Protein AF-A0A958FG73-F1 (afdb_monomer)

Sequence (106 aa):
MKIAKAIPLFGVVLVGYMVLMSFFFYSDPNVDPMKHILFTVILPSRRTWSPDLGDAVIVAGLLILFIELIKSTSSSSSAIAEHILSTFVFIFYIIAFLLAPMVANS

Structure (mmCIF, N/CA/C/O backbone):
data_AF-A0A958FG73-F1
#
_entry.id   AF-A0A958FG73-F1
#
loop_
_atom_site.group_PDB
_atom_site.id
_atom_site.type_symbol
_atom_site.label_atom_id
_atom_site.label_alt_id
_atom_site.label_comp_id
_atom_site.label_asym_id
_atom_site.label_entity_id
_atom_site.label_seq_id
_atom_site.pdbx_PDB_ins_code
_atom_site.Cartn_x
_atom_site.Cartn_y
_atom_site.Cartn_z
_atom_site.occupancy
_atom_site.B_iso_or_equiv
_atom_site.auth_seq_id
_atom_site.auth_comp_id
_atom_site.auth_asym_id
_atom_site.auth_atom_id
_atom_site.pdbx_PDB_model_num
ATOM 1 N N . MET A 1 1 ? 2.962 11.187 28.381 1.00 49.62 1 MET A N 1
ATOM 2 C CA . MET A 1 1 ? 3.437 10.991 26.991 1.00 49.62 1 MET A CA 1
ATOM 3 C C . MET A 1 1 ? 2.248 11.021 26.020 1.00 49.62 1 MET A C 1
ATOM 5 O O . MET A 1 1 ? 1.741 9.974 25.649 1.00 49.62 1 MET A O 1
ATOM 9 N N . LYS A 1 2 ? 1.727 12.208 25.667 1.00 58.34 2 LYS A N 1
ATOM 10 C CA . LYS A 1 2 ? 0.580 12.363 24.735 1.00 58.34 2 LYS A CA 1
ATOM 11 C C . LYS A 1 2 ? 0.983 12.913 23.355 1.00 58.34 2 LYS A C 1
ATOM 13 O O . LYS A 1 2 ? 0.220 12.798 22.408 1.00 58.34 2 LYS A O 1
ATOM 18 N N . ILE A 1 3 ? 2.204 13.437 23.234 1.00 59.97 3 ILE A N 1
ATOM 19 C CA . ILE A 1 3 ? 2.680 14.193 22.065 1.00 59.97 3 ILE A CA 1
ATOM 20 C C . ILE A 1 3 ? 3.098 13.258 20.912 1.00 59.97 3 ILE A C 1
ATOM 22 O O . ILE A 1 3 ? 2.814 13.547 19.759 1.00 59.97 3 ILE A O 1
ATOM 26 N N . ALA A 1 4 ? 3.650 12.074 21.209 1.00 57.91 4 ALA A N 1
ATOM 27 C CA . ALA A 1 4 ? 4.022 11.086 20.186 1.00 57.91 4 ALA A CA 1
ATOM 28 C C . ALA A 1 4 ? 2.820 10.497 19.414 1.00 57.91 4 ALA A C 1
ATOM 30 O O . ALA A 1 4 ? 2.985 10.019 18.299 1.00 57.91 4 ALA A O 1
ATOM 31 N N . LYS A 1 5 ? 1.598 10.551 19.973 1.00 60.88 5 LYS A N 1
ATOM 32 C CA . LYS A 1 5 ? 0.368 10.122 19.277 1.00 60.88 5 LYS A CA 1
ATOM 33 C C . LYS A 1 5 ? -0.189 11.180 18.315 1.00 60.88 5 LYS A C 1
ATOM 35 O O . LYS A 1 5 ? -1.018 10.824 17.480 1.00 60.88 5 LYS A O 1
ATOM 40 N N . ALA A 1 6 ? 0.251 12.436 18.441 1.00 66.00 6 ALA A N 1
ATOM 41 C CA . ALA A 1 6 ? -0.190 13.560 17.612 1.00 66.00 6 ALA A CA 1
ATOM 42 C C . ALA A 1 6 ? 0.632 13.719 16.323 1.00 66.00 6 ALA A C 1
ATOM 44 O O . ALA A 1 6 ? 0.247 14.491 15.451 1.00 66.00 6 ALA A O 1
ATOM 45 N N . ILE A 1 7 ? 1.751 12.998 16.197 1.00 75.38 7 ILE A N 1
ATOM 46 C CA . ILE A 1 7 ? 2.524 12.967 14.957 1.00 75.38 7 ILE A CA 1
ATOM 47 C C . ILE A 1 7 ? 1.727 12.136 13.938 1.00 75.38 7 ILE A C 1
ATOM 49 O O . ILE A 1 7 ? 1.411 10.980 14.250 1.00 75.38 7 ILE A O 1
ATOM 53 N N . PRO A 1 8 ? 1.382 12.699 12.763 1.00 82.56 8 PRO A N 1
ATOM 54 C CA . PRO A 1 8 ? 0.714 11.950 11.709 1.00 82.56 8 PRO A CA 1
ATOM 55 C C . PRO A 1 8 ? 1.668 10.871 11.201 1.00 82.56 8 PRO A C 1
ATOM 57 O O . PRO A 1 8 ? 2.732 11.177 10.655 1.00 82.56 8 PRO A O 1
ATOM 60 N N . LEU A 1 9 ? 1.303 9.605 11.397 1.00 85.12 9 LEU A N 1
ATOM 61 C CA . LEU A 1 9 ? 2.097 8.464 10.945 1.00 85.12 9 LEU A CA 1
ATOM 62 C C . LEU A 1 9 ? 2.218 8.458 9.418 1.00 85.12 9 LEU A C 1
ATOM 64 O O . LEU A 1 9 ? 3.257 8.073 8.886 1.00 85.12 9 LEU A O 1
ATOM 68 N N . PHE A 1 10 ? 1.212 8.984 8.717 1.00 87.12 10 PHE A N 1
ATOM 69 C CA . PHE A 1 10 ? 1.275 9.216 7.276 1.00 87.12 10 PHE A CA 1
ATOM 70 C C . PHE A 1 10 ? 2.469 10.092 6.847 1.00 87.12 10 PHE A C 1
ATOM 72 O O . PHE A 1 10 ? 3.018 9.906 5.762 1.00 87.12 10 PHE A O 1
ATOM 79 N N . GLY A 1 11 ? 2.954 10.984 7.721 1.00 87.00 11 GLY A N 1
ATOM 80 C CA . GLY A 1 11 ? 4.163 11.773 7.469 1.00 87.00 11 GLY A CA 1
ATOM 81 C C . GLY A 1 11 ? 5.413 10.917 7.235 1.00 87.00 11 GLY A C 1
ATOM 82 O O . GLY A 1 11 ? 6.305 11.329 6.499 1.00 87.00 11 GLY A O 1
ATOM 83 N N . VAL A 1 12 ? 5.462 9.696 7.781 1.00 88.94 12 VAL A N 1
ATOM 84 C CA . VAL A 1 12 ? 6.556 8.744 7.536 1.00 88.94 12 VAL A CA 1
ATOM 85 C C . VAL A 1 12 ? 6.576 8.287 6.077 1.00 88.94 12 VAL A C 1
ATOM 87 O O . VAL A 1 12 ? 7.652 8.163 5.500 1.00 88.94 12 VAL A O 1
ATOM 90 N N . VAL A 1 13 ? 5.409 8.092 5.459 1.00 89.50 13 VAL A N 1
ATOM 91 C CA . VAL A 1 13 ? 5.298 7.689 4.046 1.00 89.50 13 VAL A CA 1
ATOM 92 C C . VAL A 1 13 ? 5.779 8.808 3.134 1.00 89.50 13 VAL A C 1
ATOM 94 O O . VAL A 1 13 ? 6.540 8.549 2.206 1.00 89.50 13 VAL A O 1
ATOM 97 N N . LEU A 1 14 ? 5.410 10.055 3.440 1.00 90.62 14 LEU A N 1
ATOM 98 C CA . LEU A 1 14 ? 5.884 11.230 2.709 1.00 90.62 14 LEU A CA 1
ATOM 99 C C . LEU A 1 14 ? 7.412 11.344 2.770 1.00 90.62 14 LEU A C 1
ATOM 101 O O . LEU A 1 14 ? 8.065 11.466 1.737 1.00 90.62 14 LEU A O 1
ATOM 105 N N . VAL A 1 15 ? 7.988 11.274 3.974 1.00 93.12 15 VAL A N 1
ATOM 106 C CA . VAL A 1 15 ? 9.446 11.345 4.153 1.00 93.12 15 VAL A CA 1
ATOM 107 C C . VAL A 1 15 ? 10.133 10.168 3.460 1.00 93.12 15 VAL A C 1
ATOM 109 O O . VAL A 1 15 ? 11.119 10.372 2.759 1.00 93.12 15 VAL A O 1
ATOM 112 N N . GLY A 1 16 ? 9.592 8.954 3.593 1.00 91.31 16 GLY A N 1
ATOM 113 C CA . GLY A 1 16 ? 10.104 7.761 2.922 1.00 91.31 16 GLY A CA 1
ATOM 114 C C . GLY A 1 16 ? 10.119 7.908 1.401 1.00 91.31 16 GLY A C 1
ATOM 115 O O . GLY A 1 16 ? 11.148 7.652 0.779 1.00 91.31 16 GLY A O 1
ATOM 116 N N . TYR A 1 17 ? 9.026 8.399 0.811 1.00 90.75 17 TYR A N 1
ATOM 117 C CA . TYR A 1 17 ? 8.943 8.701 -0.619 1.00 90.75 17 TYR A CA 1
ATOM 118 C C . TYR A 1 17 ? 9.991 9.736 -1.046 1.00 90.75 17 TYR A C 1
ATOM 120 O O . TYR A 1 17 ? 10.708 9.518 -2.020 1.00 90.75 17 TYR A O 1
ATOM 128 N N . MET A 1 18 ? 10.136 10.835 -0.298 1.00 91.62 18 MET A N 1
ATOM 129 C CA . MET A 1 18 ? 11.118 11.877 -0.616 1.00 91.62 18 MET A CA 1
ATOM 130 C C . MET A 1 18 ? 12.560 11.364 -0.552 1.00 91.62 18 MET A C 1
ATOM 132 O O . MET A 1 18 ? 13.366 11.690 -1.425 1.00 91.62 18 MET A O 1
ATOM 136 N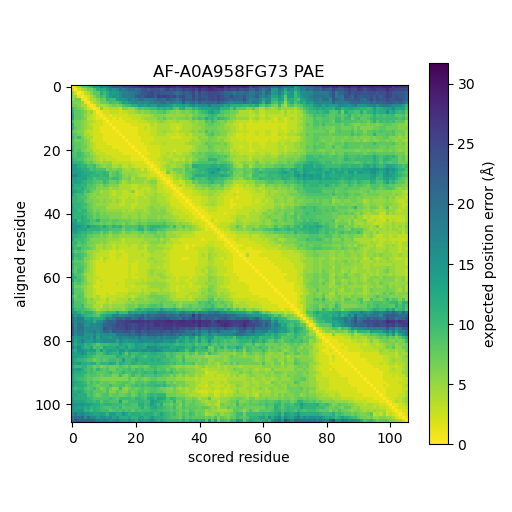 N . VAL A 1 19 ? 12.891 10.549 0.452 1.00 92.06 19 VAL A N 1
ATOM 137 C CA . VAL A 1 19 ? 14.223 9.942 0.597 1.00 92.06 19 VAL A CA 1
ATOM 138 C C . VAL A 1 19 ? 14.491 8.958 -0.536 1.00 92.06 19 VAL A C 1
ATOM 140 O O . VAL A 1 19 ? 15.564 9.003 -1.132 1.00 92.06 19 VAL A O 1
ATOM 143 N N . LEU A 1 20 ? 13.510 8.115 -0.867 1.00 89.06 20 LEU A N 1
ATOM 144 C CA . LEU A 1 20 ? 13.613 7.160 -1.964 1.00 89.06 20 LEU A CA 1
ATOM 145 C C . LEU A 1 20 ? 13.860 7.889 -3.291 1.00 89.06 20 LEU A C 1
ATOM 147 O O . LEU A 1 20 ? 14.835 7.590 -3.974 1.00 89.06 20 LEU A O 1
ATOM 151 N N . MET A 1 21 ? 13.066 8.916 -3.602 1.00 88.75 21 MET A N 1
ATOM 152 C CA . MET A 1 21 ? 13.276 9.750 -4.791 1.00 88.75 21 MET A CA 1
ATOM 153 C C . MET A 1 21 ? 14.650 10.413 -4.809 1.00 88.75 21 MET A C 1
ATOM 155 O O . MET A 1 21 ? 15.327 10.384 -5.830 1.00 88.75 21 MET A O 1
ATOM 159 N N . SER A 1 22 ? 15.092 10.970 -3.681 1.00 88.31 22 SER A N 1
ATOM 160 C CA . SER A 1 22 ? 16.403 11.622 -3.578 1.00 88.31 22 SER A CA 1
ATOM 161 C C . SER A 1 22 ? 17.555 10.642 -3.82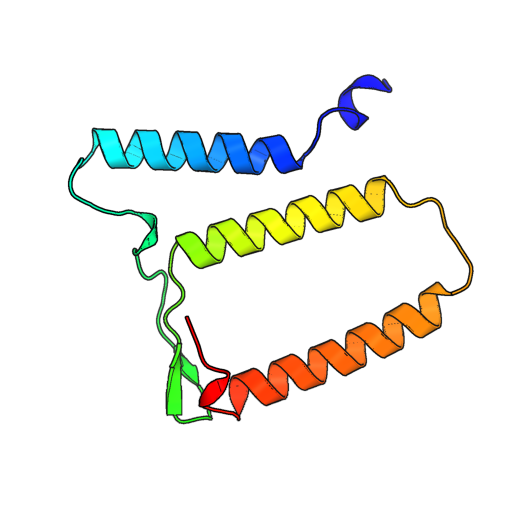6 1.00 88.31 22 SER A C 1
ATOM 163 O O . SER A 1 22 ? 18.523 10.985 -4.501 1.00 88.31 22 SER A O 1
ATOM 165 N N . PHE A 1 23 ? 17.444 9.413 -3.313 1.00 87.25 23 PHE A N 1
ATOM 166 C CA . PHE A 1 23 ? 18.441 8.359 -3.498 1.00 87.25 23 PHE A CA 1
ATOM 167 C C . PHE A 1 23 ? 18.562 7.923 -4.965 1.00 87.25 23 PHE A C 1
ATOM 169 O O . PHE A 1 23 ? 19.669 7.845 -5.504 1.00 87.25 23 PHE A O 1
ATOM 176 N N . PHE A 1 24 ? 17.428 7.674 -5.626 1.00 85.56 24 PHE A N 1
ATOM 177 C CA . PHE A 1 24 ? 17.413 7.281 -7.036 1.00 85.56 24 PHE A CA 1
ATOM 178 C C . PHE A 1 24 ? 17.824 8.430 -7.959 1.00 85.56 24 PHE A C 1
ATOM 180 O O . PHE A 1 24 ? 18.630 8.209 -8.854 1.00 85.56 24 PHE A O 1
ATOM 187 N N . PHE A 1 25 ? 17.377 9.659 -7.686 1.00 83.88 25 PHE A N 1
ATOM 188 C CA . PHE A 1 25 ? 17.767 10.847 -8.448 1.00 83.88 25 PHE A CA 1
ATOM 189 C C . PHE A 1 25 ? 19.278 11.113 -8.396 1.00 83.88 25 PHE A C 1
ATOM 191 O O . PHE A 1 25 ? 19.873 11.500 -9.398 1.00 83.88 25 PHE A O 1
ATOM 198 N N . TYR A 1 26 ? 19.916 10.887 -7.241 1.00 84.81 26 TYR A N 1
ATOM 199 C CA . TYR A 1 26 ? 21.373 10.991 -7.111 1.00 84.81 26 TYR A CA 1
ATOM 200 C C . TYR A 1 26 ? 22.116 9.880 -7.871 1.00 84.81 26 TYR A C 1
ATOM 202 O O . TYR A 1 26 ? 23.240 10.089 -8.321 1.00 84.81 26 TYR A O 1
ATOM 210 N N . SER A 1 27 ? 21.493 8.706 -8.009 1.00 83.75 27 SER A N 1
ATOM 211 C CA . SER A 1 27 ? 22.084 7.543 -8.677 1.00 83.75 27 SER A CA 1
ATOM 212 C C . SER A 1 27 ? 21.981 7.635 -10.205 1.00 83.75 27 SER A C 1
ATOM 214 O O . SER A 1 27 ? 22.981 7.446 -10.891 1.00 83.75 27 SER A O 1
ATOM 216 N N . ASP A 1 28 ? 20.795 7.945 -10.739 1.00 84.12 28 ASP A N 1
ATOM 217 C CA . ASP A 1 28 ? 20.568 8.244 -12.158 1.00 84.12 28 ASP A CA 1
ATOM 218 C C . ASP A 1 28 ? 19.354 9.184 -12.311 1.00 84.12 28 ASP A C 1
ATOM 220 O O . ASP A 1 28 ? 18.219 8.774 -12.049 1.00 84.12 28 ASP A O 1
ATOM 224 N N . PRO A 1 29 ? 19.548 10.438 -12.758 1.00 82.56 29 PRO A N 1
ATOM 225 C CA . PRO A 1 29 ? 18.467 11.414 -12.867 1.00 82.56 29 PRO A CA 1
ATOM 226 C C . PRO A 1 29 ? 17.478 11.135 -14.011 1.00 82.56 29 PRO A C 1
ATOM 228 O O . PRO A 1 29 ? 16.442 11.794 -14.074 1.00 82.56 29 PRO A O 1
ATOM 231 N N . ASN A 1 30 ? 17.772 10.200 -14.924 1.00 84.38 30 ASN A N 1
ATOM 232 C CA . ASN A 1 30 ? 16.890 9.875 -16.053 1.00 84.38 30 ASN A CA 1
ATOM 233 C C . ASN A 1 30 ? 16.011 8.645 -15.798 1.00 84.38 30 ASN A C 1
ATOM 235 O O . ASN A 1 30 ? 15.126 8.344 -16.603 1.00 84.38 30 ASN A O 1
ATOM 239 N N . VAL A 1 31 ? 16.250 7.920 -14.705 1.00 83.31 31 VAL A N 1
ATOM 240 C CA . VAL A 1 31 ? 15.469 6.739 -14.343 1.00 83.31 31 VAL A CA 1
ATOM 241 C C . VAL A 1 31 ? 14.291 7.172 -13.482 1.00 83.31 31 VAL A C 1
ATOM 243 O O . VAL A 1 31 ? 14.462 7.850 -12.475 1.00 83.31 31 VAL A O 1
ATOM 246 N N . ASP A 1 32 ? 13.089 6.752 -13.871 1.00 87.00 32 ASP A N 1
ATOM 247 C CA . ASP A 1 32 ? 11.892 6.875 -13.041 1.00 87.00 32 ASP A CA 1
ATOM 248 C C . ASP A 1 32 ? 11.778 5.628 -12.147 1.00 87.00 32 ASP A C 1
ATOM 250 O O . ASP A 1 32 ? 11.370 4.565 -12.631 1.00 87.00 32 ASP A O 1
ATOM 254 N N . PRO A 1 33 ? 12.145 5.712 -10.854 1.00 85.75 33 PRO A N 1
ATOM 255 C CA . PRO A 1 33 ? 12.136 4.552 -9.974 1.00 85.75 33 PRO A CA 1
ATOM 256 C C . PRO A 1 33 ? 10.720 4.055 -9.662 1.00 85.75 33 PRO A C 1
ATOM 258 O O . PRO A 1 33 ? 10.582 2.911 -9.240 1.00 85.75 33 PRO A O 1
ATOM 261 N N . MET A 1 34 ? 9.663 4.855 -9.871 1.00 88.00 34 MET A N 1
ATOM 262 C CA . MET A 1 34 ? 8.288 4.401 -9.608 1.00 88.00 34 MET A CA 1
ATOM 263 C C . MET A 1 34 ? 7.840 3.332 -10.588 1.00 88.00 34 MET A C 1
ATOM 265 O O . MET A 1 34 ? 7.149 2.406 -10.187 1.00 88.00 34 MET A O 1
ATOM 269 N N . LYS A 1 35 ? 8.317 3.394 -11.832 1.00 89.62 35 LYS A N 1
ATOM 270 C CA . LYS A 1 35 ? 7.995 2.414 -12.880 1.00 89.62 35 LYS A CA 1
ATOM 271 C C . LYS A 1 35 ? 8.776 1.110 -12.752 1.00 89.62 35 LYS A C 1
ATOM 273 O O . LYS A 1 35 ? 8.704 0.250 -13.630 1.00 89.62 35 LYS A O 1
ATOM 278 N N . HIS A 1 36 ? 9.567 0.961 -11.693 1.00 89.06 36 HIS A N 1
ATOM 279 C CA . HIS A 1 36 ? 10.313 -0.258 -11.457 1.00 89.06 36 HIS A CA 1
ATOM 280 C C . HIS A 1 36 ? 9.353 -1.399 -11.098 1.00 89.06 36 HIS A C 1
ATOM 282 O O . HIS A 1 36 ? 8.825 -1.454 -9.989 1.00 89.06 36 HIS A O 1
ATOM 288 N N . ILE A 1 37 ? 9.183 -2.350 -12.017 1.00 91.62 37 ILE A N 1
ATOM 289 C CA . ILE A 1 37 ? 8.364 -3.551 -11.811 1.00 91.62 37 ILE A CA 1
ATOM 290 C C . ILE A 1 37 ? 8.977 -4.397 -10.689 1.00 91.62 37 ILE A C 1
ATOM 292 O O . ILE A 1 37 ? 10.150 -4.767 -10.747 1.00 91.62 37 ILE A O 1
ATOM 296 N N . LEU A 1 38 ? 8.188 -4.715 -9.663 1.00 89.94 38 LEU A 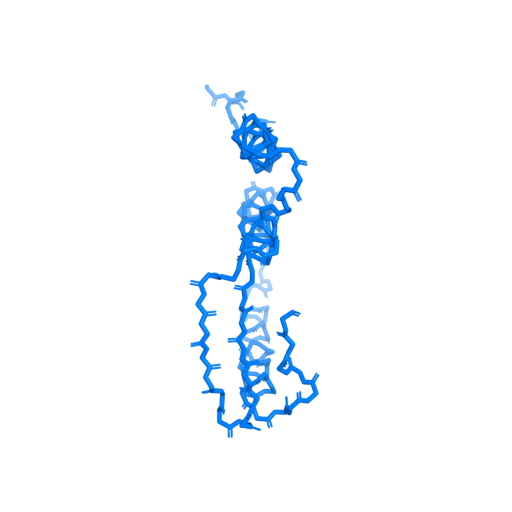N 1
ATOM 297 C CA . LEU A 1 38 ? 8.646 -5.494 -8.508 1.00 89.94 38 LEU A CA 1
ATOM 298 C C . LEU A 1 38 ? 8.658 -6.993 -8.800 1.00 89.94 38 LEU A C 1
ATOM 300 O O . LEU A 1 38 ? 9.608 -7.700 -8.469 1.00 89.94 38 LEU A O 1
ATOM 304 N N . PHE A 1 39 ? 7.583 -7.480 -9.411 1.00 91.44 39 PHE A N 1
ATOM 305 C CA . PHE A 1 39 ? 7.421 -8.867 -9.826 1.00 91.44 39 PHE A CA 1
ATOM 306 C C . PHE A 1 39 ? 6.372 -8.956 -10.933 1.00 91.44 39 PHE A C 1
ATOM 308 O O . PHE A 1 39 ? 5.717 -7.977 -11.275 1.00 91.44 39 PHE A O 1
ATOM 315 N N . THR A 1 40 ? 6.213 -10.132 -11.535 1.00 92.06 40 THR A N 1
ATOM 316 C CA . THR A 1 40 ? 5.178 -10.371 -12.546 1.00 92.06 40 THR A CA 1
ATOM 317 C C . THR A 1 40 ? 4.529 -11.724 -12.315 1.00 92.06 40 THR A C 1
ATOM 319 O O . THR A 1 40 ? 5.218 -12.728 -12.143 1.00 92.06 40 THR A O 1
ATOM 322 N N . VAL A 1 41 ? 3.197 -11.745 -12.307 1.00 91.75 41 VAL A N 1
ATOM 323 C CA . VAL A 1 41 ? 2.382 -12.949 -12.108 1.00 91.75 41 VAL A CA 1
ATOM 324 C C . VAL A 1 41 ? 1.309 -13.019 -13.188 1.00 91.75 41 VAL A C 1
ATOM 326 O O . VAL A 1 41 ? 0.687 -12.018 -13.537 1.00 91.75 41 VAL A O 1
ATOM 329 N N . ILE A 1 42 ? 1.071 -14.218 -13.719 1.00 91.50 42 ILE A N 1
ATOM 330 C CA . ILE A 1 42 ? -0.028 -14.474 -14.654 1.00 91.50 42 ILE A CA 1
ATOM 331 C C . ILE A 1 42 ? -1.262 -14.867 -13.842 1.00 91.50 42 ILE A C 1
ATOM 333 O O . ILE A 1 42 ? -1.251 -15.868 -13.126 1.00 91.50 42 ILE A O 1
ATOM 337 N N . LEU A 1 43 ? -2.326 -14.075 -13.954 1.00 89.81 43 LEU A N 1
ATOM 338 C CA . LEU A 1 43 ? -3.590 -14.317 -13.265 1.00 89.81 43 LEU A CA 1
ATOM 339 C C . LEU A 1 43 ? -4.415 -15.413 -13.967 1.00 89.81 43 LEU A C 1
ATOM 341 O O . LEU A 1 43 ? -4.247 -15.634 -15.170 1.00 89.81 43 LEU A O 1
ATOM 345 N N . PRO A 1 44 ? -5.370 -16.062 -13.269 1.00 88.00 44 PRO A N 1
ATOM 346 C CA . PRO A 1 44 ? -6.301 -17.024 -13.873 1.00 88.00 44 PRO A CA 1
ATOM 347 C C . PRO A 1 44 ? -7.094 -16.466 -15.067 1.00 88.00 44 PRO A C 1
ATOM 349 O O . PRO A 1 44 ? -7.425 -17.205 -15.993 1.00 88.00 44 PRO A O 1
ATOM 352 N N . SER A 1 45 ? -7.330 -15.151 -15.099 1.00 85.75 45 SER A N 1
ATOM 353 C CA . SER A 1 45 ? -7.890 -14.410 -16.239 1.00 85.75 45 SER A CA 1
ATOM 354 C C . SER A 1 45 ? -6.972 -14.326 -17.473 1.00 85.75 45 SER A C 1
ATOM 356 O O . SER A 1 45 ? -7.356 -13.725 -18.475 1.00 85.75 45 SER A O 1
ATOM 358 N N . ARG A 1 46 ? -5.767 -14.921 -17.425 1.00 85.12 46 ARG A N 1
ATOM 359 C CA . ARG A 1 46 ? -4.691 -14.876 -18.438 1.00 85.12 46 ARG A CA 1
ATOM 360 C C . ARG A 1 46 ? -4.052 -13.499 -18.655 1.00 85.12 46 ARG A C 1
ATOM 362 O O . ARG A 1 46 ? -3.295 -13.323 -19.607 1.00 85.12 46 ARG A O 1
ATOM 369 N N . ARG A 1 47 ? -4.323 -12.531 -17.778 1.00 88.00 47 ARG A N 1
ATOM 370 C CA . ARG A 1 47 ? -3.644 -11.226 -17.753 1.00 88.00 47 ARG A CA 1
ATOM 371 C C . ARG A 1 47 ? -2.352 -11.308 -16.945 1.00 88.00 47 ARG A C 1
ATOM 373 O O . ARG A 1 47 ? -2.289 -12.008 -15.937 1.00 88.00 47 ARG A O 1
ATOM 380 N N . THR A 1 48 ? -1.335 -10.577 -17.385 1.00 89.19 48 THR A N 1
ATOM 381 C CA . THR A 1 48 ? -0.099 -10.355 -16.628 1.00 89.19 48 THR A CA 1
ATOM 382 C C . THR A 1 48 ? -0.303 -9.190 -15.670 1.00 89.19 48 THR A C 1
ATOM 384 O O . THR A 1 48 ? -0.599 -8.081 -16.113 1.00 89.19 48 THR A O 1
ATOM 387 N N . TRP A 1 49 ? -0.154 -9.445 -14.375 1.00 91.00 49 TRP A N 1
ATOM 388 C CA . TRP A 1 49 ? -0.111 -8.417 -13.344 1.00 91.00 49 TRP A CA 1
ATOM 389 C C . TRP A 1 49 ? 1.344 -8.153 -12.960 1.00 91.00 49 TRP A C 1
ATOM 391 O O . TRP A 1 49 ? 2.067 -9.086 -12.600 1.00 91.00 49 TRP A O 1
ATOM 401 N N . SER A 1 50 ? 1.762 -6.894 -13.071 1.00 93.25 50 SER A N 1
ATOM 402 C CA . SER A 1 50 ? 3.155 -6.465 -12.928 1.00 93.25 50 SER A CA 1
ATOM 403 C C . SER A 1 50 ? 3.243 -5.204 -12.060 1.00 93.25 50 SER A C 1
ATOM 405 O O . SER A 1 50 ? 3.562 -4.149 -12.604 1.00 93.25 50 SER A O 1
ATOM 407 N N . PRO A 1 51 ? 2.958 -5.310 -10.745 1.00 92.00 51 PRO A N 1
ATOM 408 C CA . PRO A 1 51 ? 2.959 -4.168 -9.835 1.00 92.00 51 PRO A CA 1
ATOM 409 C C . PRO A 1 51 ? 4.307 -3.466 -9.833 1.00 92.00 51 PRO A C 1
ATOM 411 O O . PRO A 1 51 ? 5.362 -4.112 -9.745 1.00 92.00 51 PRO A O 1
ATOM 414 N N . ASP A 1 52 ? 4.253 -2.142 -9.918 1.00 93.81 52 ASP A N 1
ATOM 415 C CA . ASP A 1 52 ? 5.434 -1.297 -9.8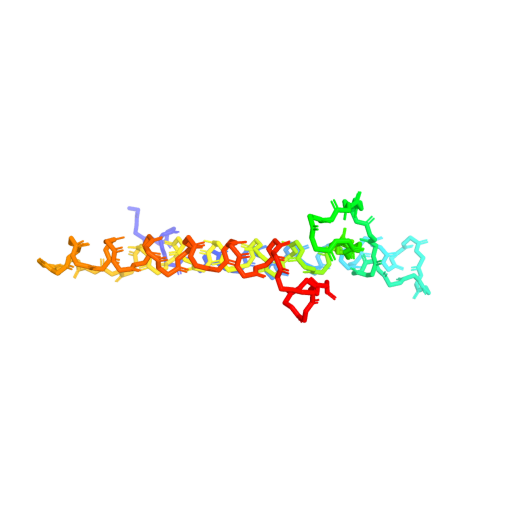66 1.00 93.81 52 ASP A CA 1
ATOM 416 C C . ASP A 1 52 ? 5.717 -0.785 -8.443 1.00 93.81 52 ASP A C 1
ATOM 418 O O . ASP A 1 52 ? 5.010 -1.076 -7.469 1.00 93.81 52 ASP A O 1
ATOM 422 N N . LEU A 1 53 ? 6.840 -0.088 -8.287 1.00 91.38 53 LEU A N 1
ATOM 423 C CA . LEU A 1 53 ? 7.248 0.457 -6.999 1.00 91.38 53 LEU A CA 1
ATOM 424 C C . LEU A 1 53 ? 6.296 1.574 -6.538 1.00 91.38 53 LEU A C 1
ATOM 426 O O . LEU A 1 53 ? 6.106 1.748 -5.333 1.00 91.38 53 LEU A O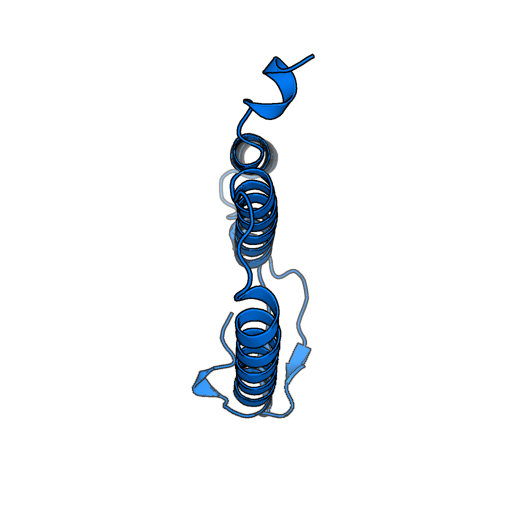 1
ATOM 430 N N . GLY A 1 54 ? 5.681 2.304 -7.472 1.00 91.19 54 GLY A N 1
ATOM 431 C CA . GLY 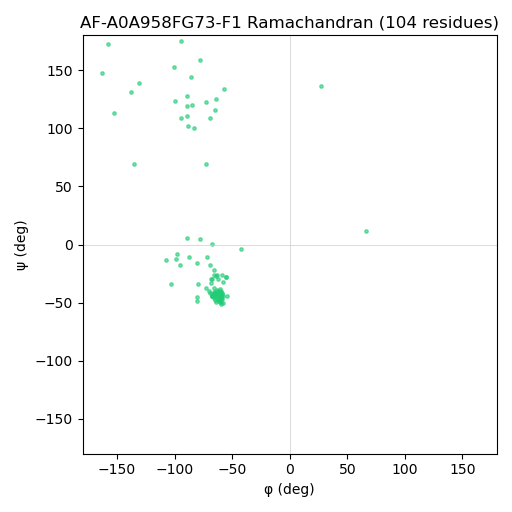A 1 54 ? 4.650 3.301 -7.191 1.00 91.19 54 GLY A CA 1
ATOM 432 C C . GLY A 1 54 ? 3.408 2.679 -6.556 1.00 91.19 54 GLY A C 1
ATOM 433 O O . GLY A 1 54 ? 2.968 3.143 -5.499 1.00 91.19 54 GLY A O 1
ATOM 434 N N . ASP A 1 55 ? 2.912 1.579 -7.123 1.00 91.75 55 ASP A N 1
ATOM 435 C CA . ASP A 1 55 ? 1.789 0.801 -6.590 1.00 91.75 55 ASP A CA 1
ATOM 436 C C . ASP A 1 55 ? 2.054 0.381 -5.136 1.00 91.75 55 ASP A C 1
ATOM 438 O O . ASP A 1 55 ? 1.205 0.542 -4.253 1.00 91.75 55 ASP A O 1
ATOM 442 N N . ALA A 1 56 ? 3.270 -0.093 -4.846 1.00 91.62 56 ALA A N 1
ATOM 443 C CA . ALA A 1 56 ? 3.662 -0.493 -3.497 1.00 91.62 56 ALA A CA 1
ATOM 444 C C . ALA A 1 56 ? 3.698 0.682 -2.504 1.00 91.62 56 ALA A 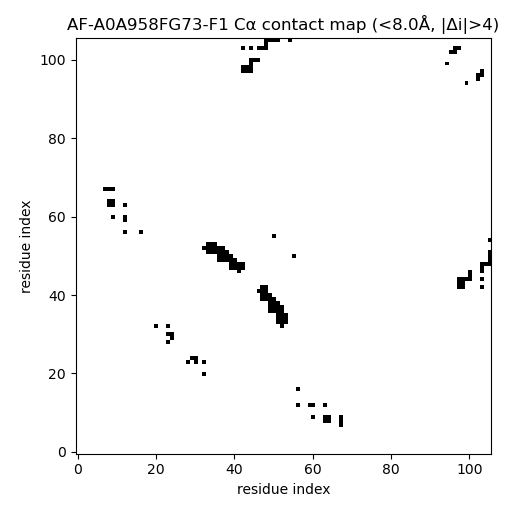C 1
ATOM 446 O O . ALA A 1 56 ? 3.246 0.537 -1.364 1.00 91.62 56 ALA A O 1
ATOM 447 N N . VAL A 1 57 ? 4.200 1.852 -2.920 1.00 91.88 57 VAL A N 1
ATOM 448 C CA . VAL A 1 57 ? 4.210 3.063 -2.081 1.00 91.88 57 VAL A CA 1
ATOM 449 C C . VAL A 1 57 ? 2.785 3.528 -1.777 1.00 91.88 57 VAL A C 1
ATOM 451 O O . VAL A 1 57 ? 2.489 3.868 -0.628 1.00 91.88 57 VAL A O 1
ATOM 454 N N . ILE A 1 58 ? 1.888 3.499 -2.767 1.00 92.00 58 ILE A N 1
ATOM 455 C CA . ILE A 1 58 ? 0.473 3.851 -2.589 1.00 92.00 58 ILE A CA 1
ATOM 456 C C . ILE A 1 58 ? -0.182 2.909 -1.575 1.00 92.00 58 ILE A C 1
ATOM 458 O O . ILE A 1 58 ? -0.797 3.378 -0.614 1.00 92.00 58 ILE A O 1
ATOM 462 N N . VAL A 1 59 ? -0.005 1.593 -1.731 1.00 92.06 59 VAL A N 1
ATOM 463 C CA . VAL A 1 59 ? -0.554 0.592 -0.802 1.00 92.06 59 VAL A CA 1
ATOM 464 C C . VAL A 1 59 ? -0.015 0.795 0.616 1.00 92.06 59 VAL A C 1
ATOM 466 O O . VAL A 1 59 ? -0.794 0.804 1.570 1.00 92.06 59 VAL A O 1
ATOM 469 N N . ALA A 1 60 ? 1.291 1.027 0.779 1.00 91.31 60 ALA A N 1
ATOM 470 C CA . ALA A 1 60 ? 1.881 1.328 2.084 1.00 91.31 60 ALA A CA 1
ATOM 471 C C . ALA A 1 60 ? 1.290 2.608 2.706 1.00 91.31 60 ALA A C 1
ATOM 473 O O . ALA A 1 60 ? 0.980 2.634 3.900 1.00 91.31 60 ALA A O 1
ATOM 474 N N . GLY A 1 61 ? 1.073 3.643 1.887 1.00 92.06 61 GLY A N 1
ATOM 475 C CA . GLY A 1 61 ? 0.390 4.881 2.262 1.00 92.06 61 GLY A CA 1
ATOM 476 C C . GLY A 1 61 ? -1.023 4.651 2.783 1.00 92.06 61 GLY A C 1
ATOM 477 O O . GLY A 1 61 ? -1.358 5.107 3.877 1.00 92.06 61 GLY A O 1
ATOM 478 N N . LEU A 1 62 ? -1.827 3.896 2.033 1.00 91.62 62 LEU A N 1
ATOM 479 C CA . LEU A 1 62 ? -3.185 3.513 2.417 1.00 91.62 62 LEU A CA 1
ATOM 480 C C . LEU A 1 62 ? -3.213 2.709 3.721 1.00 91.62 62 LEU A C 1
ATOM 482 O O . LEU A 1 62 ? -4.04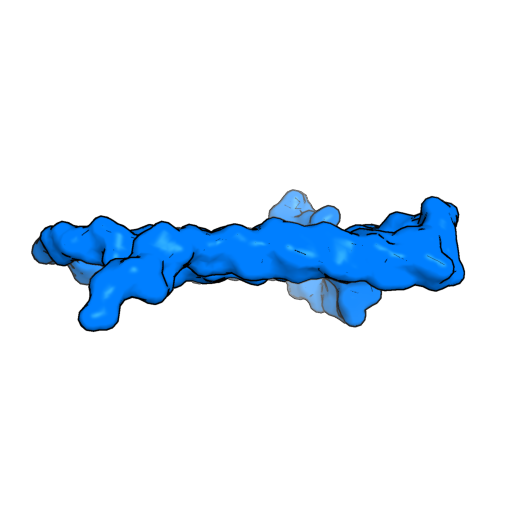4 2.991 4.580 1.00 91.62 62 LEU A O 1
ATOM 486 N N . LEU A 1 63 ? -2.300 1.750 3.906 1.00 89.31 63 LEU A N 1
ATOM 487 C CA . LEU A 1 63 ? -2.224 0.951 5.135 1.00 89.31 63 LEU A CA 1
ATOM 488 C C . LEU A 1 63 ? -1.884 1.807 6.359 1.00 89.31 63 LEU A C 1
ATOM 490 O O . LEU A 1 63 ? -2.522 1.679 7.404 1.00 89.31 63 LEU A O 1
ATOM 494 N N . ILE A 1 64 ? -0.907 2.706 6.237 1.00 90.00 64 ILE A N 1
ATOM 495 C CA . ILE A 1 64 ? -0.528 3.612 7.327 1.00 90.00 64 ILE A CA 1
ATOM 496 C C . ILE A 1 64 ? -1.663 4.587 7.647 1.00 90.00 64 ILE A C 1
ATOM 498 O O . ILE A 1 64 ? -1.961 4.815 8.821 1.00 90.00 64 ILE A O 1
ATOM 502 N N . LEU A 1 65 ? -2.338 5.108 6.622 1.00 88.75 65 LEU A N 1
ATOM 503 C CA . LEU A 1 65 ? -3.513 5.960 6.783 1.00 88.75 65 LEU A CA 1
ATOM 504 C C . LEU A 1 65 ? -4.656 5.198 7.469 1.00 88.75 65 LEU A C 1
ATOM 506 O O . LEU A 1 65 ? -5.282 5.726 8.382 1.00 88.75 65 LEU A O 1
ATOM 510 N N . PHE A 1 66 ? -4.891 3.938 7.107 1.00 83.75 66 PHE A N 1
ATOM 511 C CA . PHE A 1 66 ? -5.889 3.091 7.758 1.00 83.75 66 PHE A CA 1
ATOM 512 C C . PHE A 1 66 ? -5.580 2.866 9.247 1.00 83.75 66 PHE A C 1
ATOM 514 O O . PHE A 1 66 ? -6.466 3.005 10.091 1.00 83.75 66 PHE A O 1
ATOM 521 N N . ILE A 1 67 ? -4.317 2.604 9.600 1.00 84.19 67 ILE A N 1
ATOM 522 C CA . ILE A 1 67 ? -3.876 2.507 11.003 1.00 84.19 67 ILE A CA 1
ATOM 523 C C . ILE A 1 67 ? -4.123 3.829 11.742 1.00 84.19 67 ILE A C 1
ATOM 525 O O . ILE A 1 67 ? -4.584 3.836 12.886 1.00 84.19 67 ILE A O 1
ATOM 529 N N . GLU A 1 68 ? -3.836 4.957 11.094 1.00 85.62 68 GLU A N 1
ATOM 530 C CA . GLU A 1 68 ? -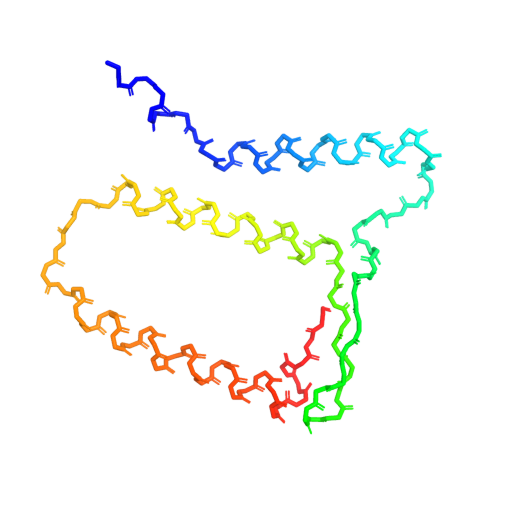4.080 6.289 11.642 1.00 85.62 68 GLU A CA 1
ATOM 531 C C . GLU A 1 68 ? -5.576 6.551 11.886 1.00 85.62 68 GLU A C 1
ATOM 533 O O . GLU A 1 68 ? -5.934 7.098 12.931 1.00 85.62 68 GLU A O 1
ATOM 538 N N . LEU A 1 69 ? -6.448 6.091 10.985 1.00 82.12 69 LEU A N 1
ATOM 539 C CA . LEU A 1 69 ? -7.903 6.156 11.142 1.00 82.12 69 LEU A CA 1
ATOM 540 C C . LEU A 1 69 ? -8.403 5.282 12.302 1.00 82.12 69 LEU A C 1
ATOM 542 O O . LEU A 1 69 ? -9.217 5.734 13.107 1.00 82.12 69 LEU A O 1
ATOM 546 N N . ILE A 1 70 ? -7.885 4.060 12.467 1.00 76.50 70 ILE A N 1
ATOM 547 C CA . ILE A 1 70 ? -8.216 3.224 13.638 1.00 76.50 70 ILE A CA 1
ATOM 548 C C . ILE A 1 70 ? -7.807 3.938 14.933 1.00 76.50 70 ILE A C 1
ATOM 550 O O . ILE A 1 70 ? -8.547 3.928 15.916 1.00 76.50 70 ILE A O 1
ATOM 554 N N . LYS A 1 71 ? -6.646 4.607 14.932 1.00 70.88 71 LYS A N 1
ATOM 555 C CA . LYS A 1 71 ? -6.138 5.372 16.082 1.00 70.88 71 LYS A CA 1
ATOM 556 C C . LYS A 1 71 ? -7.041 6.560 16.448 1.00 70.88 71 LYS A C 1
ATOM 558 O O . LYS A 1 71 ? -7.030 6.968 17.610 1.00 70.88 71 LYS A O 1
ATOM 563 N N . SER A 1 72 ? -7.783 7.125 15.491 1.00 64.88 72 SER A N 1
ATOM 564 C CA . SER A 1 72 ? -8.620 8.319 15.678 1.00 64.88 72 SER A CA 1
ATOM 565 C C . SER A 1 72 ? -10.106 8.029 15.915 1.00 64.88 72 SER A C 1
ATOM 567 O O . SER A 1 72 ? -10.826 8.921 16.364 1.00 64.88 72 SER A O 1
ATOM 569 N N . THR A 1 73 ? -10.574 6.800 15.682 1.00 72.81 73 THR A N 1
ATOM 570 C CA . THR A 1 73 ? -12.004 6.468 15.765 1.00 72.81 73 THR A CA 1
ATOM 571 C C . THR A 1 73 ? -12.374 5.925 17.153 1.00 72.81 73 THR A C 1
ATOM 573 O O . THR A 1 73 ? -12.026 4.801 17.514 1.00 72.81 73 THR A O 1
ATOM 576 N N . SER A 1 74 ? -13.104 6.706 17.960 1.00 55.28 74 SER A N 1
ATOM 577 C CA . SER A 1 74 ? -13.681 6.246 19.233 1.00 55.28 74 SER A CA 1
ATOM 578 C C . SER A 1 74 ? -15.010 5.513 18.993 1.00 55.28 74 SER A C 1
ATOM 580 O O . SER A 1 74 ? -16.023 6.169 18.791 1.00 55.28 74 SER A O 1
ATOM 582 N N . SER A 1 75 ? -14.952 4.173 19.004 1.00 65.50 75 SER A N 1
ATOM 583 C CA . SER A 1 75 ? -16.002 3.137 19.181 1.00 65.50 75 SER A CA 1
ATOM 584 C C . SER A 1 75 ? -17.467 3.427 18.797 1.00 65.50 75 SER A C 1
ATOM 586 O O . SER A 1 75 ? -18.058 4.394 19.264 1.00 65.50 75 SER A O 1
ATOM 588 N N . SER A 1 76 ? -18.137 2.477 18.125 1.00 56.12 76 SER A N 1
ATOM 589 C CA . SER A 1 76 ? -19.590 2.269 18.281 1.00 56.12 76 SER A CA 1
ATOM 590 C C . SER A 1 76 ? -20.053 0.901 17.746 1.00 56.12 76 SER A C 1
ATOM 592 O O . SER A 1 76 ? -19.516 0.377 16.775 1.00 56.12 76 SER A O 1
ATOM 594 N N . SER A 1 77 ? -21.088 0.359 18.391 1.00 60.41 77 SER A N 1
ATOM 595 C CA . SER A 1 77 ? -21.789 -0.940 18.292 1.00 60.41 77 SER A CA 1
ATOM 596 C C . SER A 1 77 ? -22.100 -1.538 16.895 1.00 60.41 77 SER A C 1
ATOM 598 O O . SER A 1 77 ? -22.605 -2.653 16.813 1.00 60.41 77 SER A O 1
ATOM 600 N N . SER A 1 78 ? -21.803 -0.856 15.782 1.00 63.75 78 SER A N 1
ATOM 601 C CA . SER A 1 78 ? -22.058 -1.355 14.408 1.00 63.75 78 SER A CA 1
ATOM 602 C C . SER A 1 78 ? -20.906 -2.175 13.804 1.00 63.75 78 SER A C 1
ATOM 604 O O . SER A 1 78 ? -20.974 -2.595 12.651 1.00 63.75 78 SER A O 1
ATOM 606 N N . ALA A 1 79 ? -19.861 -2.457 14.587 1.00 75.38 79 ALA A N 1
ATOM 607 C CA . ALA A 1 79 ? -18.635 -3.101 14.114 1.00 75.38 79 ALA A CA 1
ATOM 608 C C . ALA A 1 79 ? -18.842 -4.485 13.463 1.00 75.38 79 ALA A C 1
ATOM 610 O O . ALA A 1 79 ? -18.113 -4.832 12.538 1.00 75.38 79 ALA A O 1
ATOM 611 N N . ILE A 1 80 ? -19.833 -5.272 13.905 1.00 73.62 80 ILE A N 1
ATOM 612 C CA . ILE A 1 80 ? -20.089 -6.612 13.342 1.00 73.62 80 ILE A CA 1
ATOM 613 C C . ILE A 1 80 ? -20.588 -6.533 11.891 1.00 73.62 80 ILE A C 1
ATOM 615 O O . ILE A 1 80 ? -20.114 -7.284 11.040 1.00 73.62 80 ILE A O 1
ATOM 619 N N . ALA A 1 81 ? -21.525 -5.624 11.599 1.00 78.56 81 ALA A N 1
ATOM 620 C CA . ALA A 1 81 ? -22.103 -5.490 10.264 1.00 78.56 81 ALA A CA 1
ATOM 621 C C . ALA A 1 81 ? -21.066 -4.939 9.280 1.00 78.56 81 ALA A C 1
ATOM 623 O O . ALA A 1 81 ? -20.919 -5.470 8.182 1.00 78.56 81 ALA A O 1
ATOM 624 N N . GLU A 1 82 ? -20.283 -3.952 9.719 1.00 83.81 82 GLU A N 1
ATOM 625 C CA . GLU A 1 82 ? -19.143 -3.413 8.971 1.00 83.81 82 GLU A CA 1
ATOM 626 C C . GLU A 1 82 ? -18.098 -4.492 8.663 1.00 83.81 82 GLU A C 1
ATOM 628 O O . GLU A 1 82 ? -17.588 -4.580 7.545 1.00 83.81 82 GLU A O 1
ATOM 633 N N . HIS A 1 83 ? -17.803 -5.372 9.622 1.00 85.12 83 HIS A N 1
ATOM 634 C CA . HIS A 1 83 ? -16.837 -6.447 9.417 1.00 85.12 83 HIS A CA 1
ATOM 635 C C . HIS A 1 83 ? -17.322 -7.490 8.399 1.00 85.12 83 HIS A C 1
ATOM 637 O O . HIS A 1 83 ? -16.568 -7.883 7.508 1.00 85.12 83 HIS A O 1
ATOM 643 N N . ILE A 1 84 ? -18.588 -7.911 8.481 1.00 85.31 84 ILE A N 1
ATOM 644 C CA . ILE A 1 84 ? -19.167 -8.879 7.536 1.00 85.31 84 ILE A CA 1
ATOM 645 C C . ILE A 1 84 ? -19.278 -8.263 6.136 1.00 85.31 84 ILE A C 1
ATOM 647 O O . ILE A 1 84 ? -18.898 -8.904 5.155 1.00 85.31 84 ILE A O 1
ATOM 651 N N . LEU A 1 85 ? -19.747 -7.016 6.032 1.00 88.44 85 LEU A N 1
ATOM 652 C CA . LEU A 1 85 ? -19.912 -6.330 4.753 1.00 88.44 85 LEU A CA 1
ATOM 653 C C . LEU A 1 85 ? -18.561 -6.069 4.075 1.00 88.44 85 LEU A C 1
ATOM 655 O O . LEU A 1 85 ? -18.407 -6.380 2.895 1.00 88.44 85 LEU A O 1
ATOM 659 N N . SER A 1 86 ? -17.565 -5.573 4.815 1.00 86.69 86 SER A N 1
ATOM 660 C CA . SER A 1 86 ? -16.209 -5.369 4.285 1.00 86.69 86 SER A CA 1
ATOM 661 C C . SER A 1 86 ? -15.557 -6.680 3.849 1.00 86.69 86 SER A C 1
ATOM 663 O O . SER A 1 86 ? -14.966 -6.724 2.773 1.00 86.69 86 SER A O 1
ATOM 665 N N . THR A 1 87 ? -15.726 -7.768 4.609 1.00 89.94 87 THR A N 1
ATOM 666 C CA . THR A 1 87 ? -15.219 -9.097 4.227 1.00 89.94 87 THR A CA 1
ATOM 667 C C . THR A 1 87 ? -15.880 -9.596 2.942 1.00 89.94 87 THR A C 1
ATOM 669 O O . THR A 1 87 ? -15.200 -10.101 2.051 1.00 89.94 87 THR A O 1
ATOM 672 N N . PHE A 1 88 ? -17.196 -9.423 2.805 1.00 93.31 88 PHE A N 1
ATOM 673 C CA . PHE A 1 88 ? -17.920 -9.824 1.601 1.00 93.31 88 PHE A CA 1
ATOM 674 C C . PHE A 1 88 ? -17.460 -9.020 0.379 1.00 93.31 88 PHE A C 1
ATOM 676 O O . PHE A 1 88 ? -17.082 -9.602 -0.636 1.00 93.31 88 PHE A O 1
ATOM 683 N N . VAL A 1 89 ? -17.401 -7.690 0.493 1.00 92.88 89 VAL A N 1
ATOM 684 C CA . VAL A 1 89 ? -16.899 -6.805 -0.571 1.00 92.88 89 VAL A CA 1
ATOM 685 C C . VAL A 1 89 ? -15.457 -7.158 -0.945 1.00 92.88 89 VAL A C 1
ATOM 687 O O . VAL A 1 89 ? -15.144 -7.256 -2.129 1.00 92.88 89 VAL A O 1
ATOM 690 N N . PHE A 1 90 ? -14.596 -7.429 0.036 1.00 91.69 90 PHE A N 1
ATOM 691 C CA . PHE A 1 90 ? -13.214 -7.852 -0.189 1.00 91.69 90 PHE A CA 1
ATOM 692 C C . PHE A 1 90 ? -13.116 -9.154 -0.997 1.00 91.69 90 PHE A C 1
ATOM 694 O O . PHE A 1 90 ? -12.361 -9.220 -1.967 1.00 91.69 90 PHE A O 1
ATOM 701 N N . ILE A 1 91 ? -13.919 -10.169 -0.660 1.00 94.19 91 ILE A N 1
ATOM 702 C CA . ILE A 1 91 ? -13.975 -11.431 -1.416 1.00 94.19 91 ILE A CA 1
ATOM 703 C C . ILE A 1 91 ? -14.398 -11.172 -2.867 1.00 94.19 91 ILE A C 1
ATOM 705 O O . ILE A 1 91 ? -13.764 -11.683 -3.790 1.00 94.19 91 ILE A O 1
ATOM 709 N N . PHE A 1 92 ? -15.427 -10.348 -3.086 1.00 93.81 92 PHE A N 1
ATOM 710 C CA . PHE A 1 92 ? -15.859 -9.973 -4.435 1.00 93.81 92 PHE A CA 1
ATOM 711 C C . PHE A 1 92 ? -14.758 -9.257 -5.219 1.00 93.81 92 PHE A C 1
ATOM 713 O O . PHE A 1 92 ? -14.562 -9.570 -6.393 1.00 93.81 92 PHE A O 1
ATOM 720 N N . TYR A 1 93 ? -14.004 -8.358 -4.582 1.00 90.75 93 TYR A N 1
ATOM 721 C CA . TYR A 1 93 ? -12.856 -7.699 -5.206 1.00 90.75 93 TYR A CA 1
ATOM 722 C C . TYR A 1 93 ? -11.772 -8.692 -5.620 1.00 90.75 93 TYR A C 1
ATOM 724 O O . TYR A 1 93 ? -11.285 -8.604 -6.744 1.00 90.75 93 TYR A O 1
ATOM 732 N N . ILE A 1 94 ? -11.425 -9.663 -4.766 1.00 91.06 94 ILE A N 1
ATOM 733 C CA . ILE A 1 94 ? -10.443 -10.701 -5.118 1.00 91.06 94 ILE A CA 1
ATOM 734 C C . ILE A 1 94 ? -10.937 -11.512 -6.315 1.00 91.06 94 ILE A C 1
ATOM 736 O O . ILE A 1 94 ? -10.200 -11.705 -7.279 1.00 91.06 94 ILE A O 1
ATOM 740 N N . ILE A 1 95 ? -12.189 -11.968 -6.283 1.00 92.19 95 ILE A N 1
ATOM 741 C CA . ILE A 1 95 ? -12.768 -12.758 -7.374 1.00 92.19 95 ILE A CA 1
ATOM 742 C C . ILE A 1 95 ? -12.763 -11.950 -8.677 1.00 92.19 95 ILE A C 1
ATOM 744 O O . ILE A 1 95 ? -12.326 -12.456 -9.711 1.00 92.19 95 ILE A O 1
ATOM 748 N N . ALA A 1 96 ? -13.202 -10.690 -8.628 1.00 89.88 96 ALA A N 1
ATOM 749 C CA . ALA A 1 96 ? -13.219 -9.802 -9.782 1.00 89.88 96 ALA A CA 1
ATOM 750 C C . ALA A 1 96 ? -11.806 -9.549 -10.323 1.00 89.88 96 ALA A C 1
ATOM 752 O O . ALA A 1 96 ? -11.594 -9.671 -11.522 1.00 89.88 96 ALA A O 1
ATOM 753 N N . PHE A 1 97 ? -10.827 -9.275 -9.463 1.00 88.31 97 PHE A N 1
ATOM 754 C CA . PHE A 1 97 ? -9.435 -9.078 -9.865 1.00 88.31 97 PHE A CA 1
ATOM 755 C C . PHE A 1 97 ? -8.835 -10.325 -10.534 1.00 88.31 97 PHE A C 1
ATOM 757 O O . PHE A 1 97 ? -8.171 -10.227 -11.566 1.00 88.31 97 PHE A O 1
ATOM 764 N N . LEU A 1 98 ? -9.107 -11.514 -9.988 1.00 87.75 98 LEU A N 1
ATOM 765 C CA . LEU A 1 98 ? -8.572 -12.768 -10.518 1.00 87.75 98 LEU A CA 1
ATOM 766 C C . LEU A 1 98 ? -9.225 -13.194 -11.837 1.00 87.75 98 LEU A C 1
ATOM 768 O O . LEU A 1 98 ? -8.535 -13.750 -12.695 1.00 87.75 98 LEU A O 1
ATOM 772 N N . LEU A 1 99 ? -10.537 -12.980 -11.991 1.00 88.38 99 LEU A N 1
ATOM 773 C CA . LEU A 1 99 ? -11.324 -13.524 -13.104 1.00 88.38 99 LEU A CA 1
ATOM 774 C C . LEU A 1 99 ? -11.657 -12.498 -14.187 1.00 88.38 99 LEU A C 1
ATOM 776 O O . LEU A 1 99 ? -11.724 -12.868 -15.358 1.00 88.38 99 LEU A O 1
ATOM 780 N N . ALA A 1 100 ? -11.868 -11.229 -13.835 1.00 88.06 100 ALA A N 1
ATOM 781 C CA . ALA A 1 100 ? -12.241 -10.199 -14.793 1.00 88.06 100 ALA A CA 1
ATOM 782 C C . ALA A 1 100 ? -10.979 -9.550 -15.384 1.00 88.06 100 ALA A C 1
ATOM 784 O O . ALA A 1 100 ? -10.292 -8.785 -14.702 1.00 88.06 100 ALA A O 1
ATOM 785 N N . PRO A 1 101 ? -10.672 -9.767 -16.677 1.00 80.56 101 PRO A N 1
ATOM 786 C CA . PRO A 1 101 ? -9.466 -9.215 -17.281 1.00 80.56 101 PRO A CA 1
ATOM 787 C C . PRO A 1 101 ? -9.470 -7.683 -17.280 1.00 80.56 101 PRO A C 1
ATOM 789 O O . PRO A 1 101 ? -8.408 -7.079 -17.240 1.00 80.56 101 PRO A O 1
ATOM 792 N N . MET A 1 102 ? -10.634 -7.031 -17.271 1.00 82.44 102 MET A N 1
ATOM 793 C CA . MET A 1 102 ? -10.735 -5.569 -17.175 1.00 82.44 102 MET A CA 1
ATOM 794 C C . MET A 1 102 ? -10.230 -5.014 -15.834 1.00 82.44 102 MET A C 1
ATOM 796 O O . MET A 1 102 ? -9.788 -3.874 -15.788 1.00 82.44 102 MET A O 1
ATOM 800 N N . VAL A 1 103 ? -10.279 -5.818 -14.767 1.00 79.50 103 VAL A N 1
ATOM 801 C CA . VAL A 1 103 ? -9.924 -5.418 -13.393 1.00 79.50 103 VAL A CA 1
ATOM 802 C C . VAL A 1 103 ? -8.470 -5.771 -13.060 1.00 79.50 103 VAL A C 1
ATOM 804 O O . VAL A 1 103 ? -7.886 -5.204 -12.143 1.00 79.50 103 VAL A O 1
ATOM 807 N N . ALA A 1 104 ? -7.856 -6.660 -13.842 1.00 77.38 104 ALA A N 1
ATOM 808 C CA . ALA A 1 104 ? -6.435 -6.984 -13.782 1.00 77.38 104 ALA A CA 1
ATOM 809 C C . ALA A 1 104 ? -5.569 -5.845 -14.360 1.00 77.38 104 ALA A C 1
ATOM 811 O O . ALA A 1 104 ? -5.011 -5.977 -15.454 1.00 77.38 104 ALA A O 1
ATOM 812 N N . ASN A 1 105 ? -5.513 -4.716 -13.654 1.00 74.56 105 ASN A N 1
ATOM 813 C CA . ASN A 1 105 ? -4.620 -3.600 -13.956 1.00 74.56 105 ASN A CA 1
ATOM 814 C C . ASN A 1 105 ? -3.386 -3.608 -13.039 1.00 74.56 105 ASN A C 1
ATOM 816 O O . ASN A 1 105 ? -3.457 -4.117 -11.918 1.00 74.56 105 ASN A O 1
ATOM 820 N N . SER A 1 106 ? -2.286 -3.045 -13.541 1.00 63.81 106 SER A N 1
ATOM 821 C CA . SER A 1 106 ? -1.224 -2.439 -12.734 1.00 63.81 106 SER A CA 1
ATOM 822 C C . SER A 1 106 ? -1.338 -0.943 -12.951 1.00 63.81 106 SER A C 1
ATOM 824 O O . SER A 1 106 ? -1.214 -0.546 -14.135 1.00 63.81 106 SER A O 1
#

pLDDT: mean 83.97, std 10.28, range [49.62, 94.19]

Mean predicted aligned error: 7.73 Å

Radius of gyration: 18.34 Å; Cα contacts (8 Å, |Δi|>4): 79; chains: 1; bounding box: 44×31×45 Å

Solvent-accessible surface area (backbone atoms only — not comparable to full-atom values): 6145 Å² total; per-residue (Å²): 140,69,66,80,76,70,56,63,65,51,55,54,49,55,51,49,51,53,51,52,52,52,54,46,44,74,73,41,77,86,62,67,70,46,74,39,63,75,53,76,46,75,37,90,43,74,39,72,39,45,46,27,43,43,59,52,50,51,52,53,43,51,53,42,42,50,54,51,49,60,75,69,58,84,82,69,95,60,56,66,62,54,51,53,50,51,51,52,53,48,53,50,50,53,51,41,40,39,57,36,58,89,56,48,67,110

Nearest PDB structures (foldseek):
  6wq2-assembly1_B  TM=5.190E-01  e=8.311E+00  Sulfolobus islandicus filamentous virus

Foldseek 3Di:
DCVVLVPQLLVVLVVVVVVVCVVVCVVPVVDDQQQAFPDWDQFLLRDIATHGNVNVSVVVSVVSVVVNVVSVDDDDDCVVVVVVVVVVVVVVLVCCCRHPNVNVDD

Secondary structure (DSSP, 8-state):
--GGGSS-THHHHHHHHHHHHHHHHHH-TT--GGG-B---EE-TTSPEE--BHHHHHHHHHHHHHHHHHHHH----TTHHHHHHHHHHHHHHHHHHHHH-TTT---